Protein AF-A0A2I1HDR3-F1 (afdb_monomer)

Organism: NCBI:txid588596

Foldseek 3Di:
DDDPDPPCQPWDADPAARDIGGDDPPPPCVVDPHPYPPPPPQDWDADPQPRDIDGPVCVVVCNVVSVVVSVVVVVVVVCVCVPVVNVVVVVVVVVVVVVVVVVVVVVVVPPPDDPDDDDDDDDD

pLDDT: mean 71.69, std 17.17, range [35.0, 94.12]

Mean predicted aligned error: 19.78 Å

Sequence (124 aa):
MGTKTPYCRKEKQCEICEDWFKCGKSNSHFRKPCTGKGKMEVKTEKCRNCNREISKSNFKRHRKACEKLNIKEKDTQILRLYTPGTMYEYMKIMEIKRKQTKGWSNDTKFESNLPTQIHNPEDW

Nearest PDB structures (foldseek):
  8yvb-assembly1_A  TM=3.620E-01  e=3.421E+00  Caenorhabditis elegans

Secondary structure (DSSP, 8-state):
----------EEE-TTT--EEE-STT-GGGGS----S------EEE-TTT--EEEHHHHHHHHHHHHHHHHHHHHHHHHHHT-HHHHHHHHHHHHHHHHHHHHHHHHTTTTT------------

Radius of gyration: 43.59 Å; Cα contacts (8 Å, |Δi|>4): 62; chains: 1; bounding box: 78×88×116 Å

Solvent-accessible surface area (backbone atoms only — not comparable to full-atom values): 7969 Å² total; per-residue (Å²): 134,86,82,77,72,83,82,73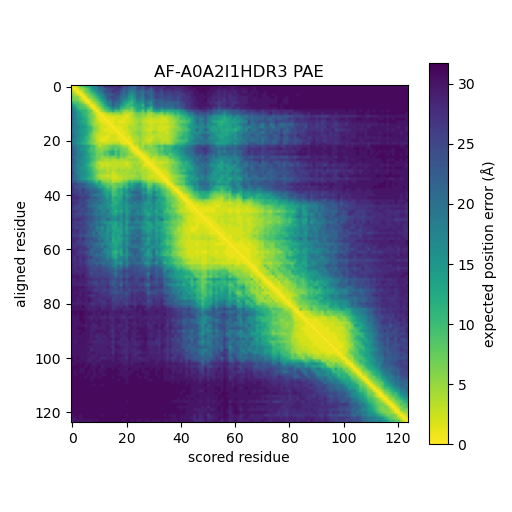,78,51,65,44,68,38,92,66,61,69,48,76,39,70,64,55,97,81,39,67,69,79,74,46,86,70,78,44,82,64,83,75,78,78,56,64,45,70,39,88,89,78,68,46,78,34,46,56,92,48,36,69,62,45,51,61,52,54,53,56,50,52,51,53,52,51,52,50,53,51,49,61,66,64,30,72,67,54,49,49,53,52,51,51,53,52,49,51,51,54,49,52,57,53,50,54,62,55,56,66,68,62,74,81,75,73,87,81,79,84,83,86,82,90,87,134

Structure (mmCIF, N/CA/C/O backbone):
data_AF-A0A2I1HDR3-F1
#
_entry.id   AF-A0A2I1HDR3-F1
#
loop_
_atom_site.group_PDB
_atom_site.id
_atom_site.type_symbol
_atom_site.label_atom_id
_atom_site.label_alt_id
_atom_site.label_comp_id
_atom_site.label_asym_id
_atom_site.label_entity_id
_atom_site.label_seq_id
_atom_site.pdbx_PDB_ins_code
_atom_site.Cartn_x
_atom_site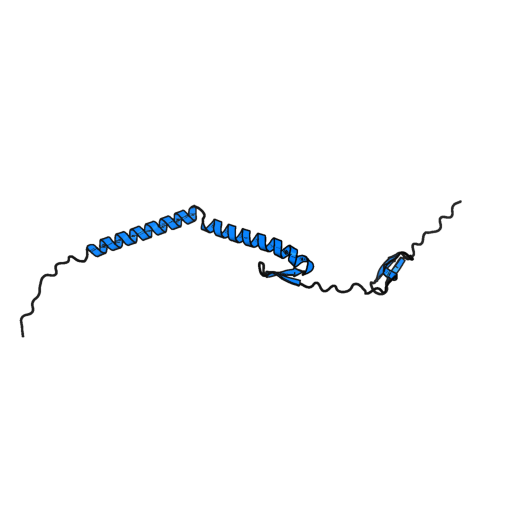.Cartn_y
_atom_site.Cartn_z
_atom_site.occupancy
_atom_site.B_iso_or_equiv
_atom_site.auth_seq_id
_atom_site.auth_comp_id
_atom_site.auth_asym_id
_atom_site.auth_atom_id
_atom_site.pdbx_PDB_model_num
ATOM 1 N N . MET A 1 1 ? 23.569 36.806 -50.696 1.00 38.97 1 MET A N 1
ATOM 2 C CA . MET A 1 1 ? 22.352 35.963 -50.682 1.00 38.97 1 MET A CA 1
ATOM 3 C C . MET A 1 1 ? 22.664 34.702 -49.893 1.00 38.97 1 MET A C 1
ATOM 5 O O . MET A 1 1 ? 23.521 33.939 -50.310 1.00 38.97 1 MET A O 1
ATOM 9 N N . GLY A 1 2 ? 22.080 34.545 -48.703 1.00 42.62 2 GLY A N 1
ATOM 10 C CA . GLY A 1 2 ? 22.362 33.408 -47.825 1.00 42.62 2 GLY A CA 1
ATOM 11 C C . GLY A 1 2 ? 21.549 32.185 -48.234 1.00 42.62 2 GLY A C 1
ATOM 12 O O . GLY A 1 2 ? 20.343 32.143 -48.002 1.00 42.62 2 GLY A O 1
ATOM 13 N N . THR A 1 3 ? 22.199 31.183 -48.817 1.00 46.53 3 THR A N 1
ATOM 14 C CA . THR A 1 3 ? 21.601 29.864 -49.030 1.00 46.53 3 THR A CA 1
ATOM 15 C C . THR A 1 3 ? 21.513 29.153 -47.681 1.00 46.53 3 THR A C 1
ATOM 17 O O . THR A 1 3 ? 22.470 28.524 -47.231 1.00 46.53 3 THR A O 1
ATOM 20 N N . LYS A 1 4 ? 20.371 29.285 -46.997 1.00 46.62 4 LYS A N 1
ATOM 21 C CA . LYS A 1 4 ? 20.033 28.438 -45.848 1.00 46.62 4 LYS A CA 1
ATOM 22 C C . LYS A 1 4 ? 19.858 27.011 -46.368 1.00 46.62 4 LYS A C 1
ATOM 24 O O . LYS A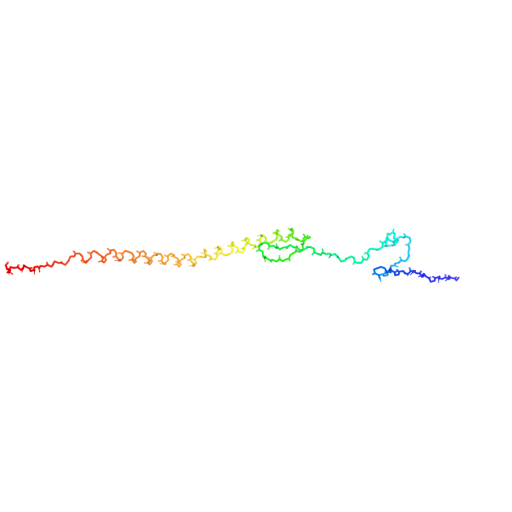 1 4 ? 18.834 26.688 -46.962 1.00 46.62 4 LYS A O 1
ATOM 29 N N . THR A 1 5 ? 20.870 26.173 -46.182 1.00 46.47 5 THR A N 1
ATOM 30 C CA . THR A 1 5 ? 20.752 24.729 -46.386 1.00 46.47 5 THR A CA 1
ATOM 31 C C . THR A 1 5 ? 19.662 24.178 -45.460 1.00 46.47 5 THR A C 1
ATOM 33 O O . THR A 1 5 ? 19.587 24.585 -44.294 1.00 46.47 5 THR A O 1
ATOM 36 N N . PRO A 1 6 ? 18.788 23.272 -45.936 1.00 46.94 6 PRO A N 1
ATOM 37 C CA . PRO A 1 6 ? 17.803 22.649 -45.072 1.00 46.94 6 PRO A CA 1
ATOM 38 C C . PRO A 1 6 ? 18.563 21.787 -44.064 1.00 46.94 6 PRO A C 1
ATOM 40 O O . PRO A 1 6 ? 19.241 20.825 -44.425 1.00 46.94 6 PRO A O 1
ATOM 43 N N . TYR A 1 7 ? 18.486 22.157 -42.787 1.00 52.44 7 TYR A N 1
ATOM 44 C CA . TYR A 1 7 ? 18.940 21.333 -41.672 1.00 52.44 7 TYR A CA 1
ATOM 45 C C . TYR A 1 7 ? 18.084 20.056 -41.635 1.00 52.44 7 TYR A C 1
ATOM 47 O O . TYR A 1 7 ? 17.134 19.942 -40.864 1.00 52.44 7 TYR A O 1
ATOM 55 N N . CYS A 1 8 ? 18.406 19.070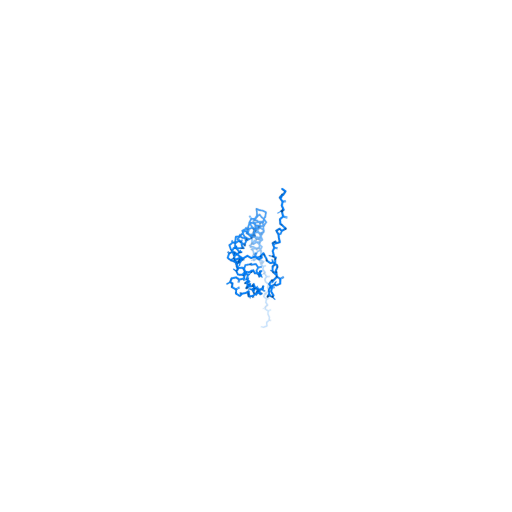 -42.470 1.00 49.75 8 CYS A N 1
ATOM 56 C CA . CYS A 1 8 ? 17.884 17.721 -42.333 1.00 49.75 8 CYS A CA 1
ATOM 57 C C . CYS A 1 8 ? 18.516 17.121 -41.073 1.00 49.75 8 CYS A C 1
ATOM 59 O O . CYS A 1 8 ? 19.572 16.486 -41.129 1.00 49.75 8 CYS A O 1
ATOM 61 N N . ARG A 1 9 ? 17.894 17.346 -39.908 1.00 61.25 9 ARG A N 1
ATOM 62 C CA . ARG A 1 9 ? 18.119 16.519 -38.717 1.00 61.25 9 ARG A CA 1
ATOM 63 C C . ARG A 1 9 ? 17.679 15.109 -39.096 1.00 61.25 9 ARG A C 1
ATOM 65 O O . ARG A 1 9 ? 16.508 14.785 -38.978 1.00 61.25 9 ARG A O 1
ATOM 72 N N . LYS A 1 10 ? 18.596 14.308 -39.642 1.00 71.56 10 LYS A N 1
ATOM 73 C CA . LYS A 1 10 ? 18.327 12.908 -39.974 1.00 71.56 10 LYS A CA 1
ATOM 74 C C . LYS A 1 10 ? 17.844 12.246 -38.681 1.00 71.56 10 LYS A C 1
ATOM 76 O O . LYS A 1 10 ? 18.538 12.323 -37.671 1.00 71.56 10 LYS A O 1
ATOM 81 N N . GLU A 1 11 ? 16.646 11.690 -38.672 1.00 82.75 11 GLU A N 1
ATOM 82 C CA . GLU A 1 11 ? 16.172 10.825 -37.594 1.00 82.75 11 GLU A CA 1
ATOM 83 C C . GLU A 1 11 ? 16.349 9.377 -38.056 1.00 82.75 11 GLU A C 1
ATOM 85 O O . GLU A 1 11 ? 16.258 9.085 -39.249 1.00 82.75 11 GLU A O 1
ATOM 90 N N . LYS A 1 12 ? 16.689 8.482 -37.129 1.00 84.44 12 LYS A N 1
ATOM 91 C CA . LYS A 1 12 ? 16.835 7.047 -37.367 1.00 84.44 12 LYS A CA 1
ATOM 92 C C . LYS A 1 12 ? 15.913 6.313 -36.410 1.00 84.44 12 LYS A C 1
ATOM 94 O O . LYS A 1 12 ? 15.998 6.513 -35.197 1.00 84.44 12 LYS A O 1
ATOM 99 N N . GLN A 1 13 ? 15.074 5.451 -36.964 1.00 86.12 13 GLN A N 1
ATOM 100 C CA . GLN A 1 13 ? 14.278 4.515 -36.188 1.00 86.12 13 GLN A CA 1
ATOM 101 C C . GLN A 1 13 ? 15.162 3.357 -35.707 1.00 86.12 13 GLN A C 1
ATOM 103 O O . GLN A 1 13 ? 16.032 2.876 -36.438 1.00 86.12 13 GLN A O 1
ATOM 108 N N . CYS A 1 14 ? 14.984 2.934 -34.460 1.00 84.88 14 CYS A N 1
ATOM 109 C CA . CYS A 1 14 ? 15.613 1.719 -33.961 1.00 84.88 14 CYS A CA 1
ATOM 110 C C . CYS A 1 14 ? 14.806 0.494 -34.395 1.00 84.88 14 CYS A C 1
ATOM 112 O O . CYS A 1 14 ? 13.629 0.407 -34.079 1.00 84.88 14 CYS A O 1
ATOM 114 N N . GLU A 1 15 ? 15.442 -0.483 -35.038 1.00 86.31 15 GLU A N 1
ATOM 115 C CA . GLU A 1 15 ? 14.786 -1.734 -35.462 1.00 86.31 15 GLU A CA 1
ATOM 116 C C . GLU A 1 15 ? 14.353 -2.623 -34.281 1.00 86.31 15 GLU A C 1
ATOM 118 O O . GLU A 1 15 ? 13.539 -3.520 -34.454 1.00 86.31 15 GLU A O 1
ATOM 123 N N . ILE A 1 16 ? 14.887 -2.386 -33.075 1.00 86.25 16 ILE A N 1
ATOM 124 C CA . ILE A 1 16 ? 14.631 -3.230 -31.895 1.00 86.25 16 ILE A CA 1
ATOM 125 C C . ILE A 1 16 ? 13.494 -2.680 -31.025 1.00 86.25 16 ILE A C 1
ATOM 127 O O . ILE A 1 16 ? 12.680 -3.445 -30.515 1.00 86.25 16 ILE A O 1
ATOM 131 N N . CYS A 1 17 ? 13.451 -1.365 -30.787 1.00 86.19 17 CYS A N 1
ATOM 132 C CA . CYS A 1 17 ? 12.403 -0.744 -29.966 1.00 86.19 17 CYS A CA 1
ATOM 133 C C . CYS A 1 17 ? 11.407 0.102 -30.765 1.00 86.19 17 CYS A C 1
ATOM 135 O O . CYS A 1 17 ? 10.509 0.683 -30.156 1.00 86.19 17 CYS A O 1
ATOM 137 N N . GLU A 1 18 ? 11.590 0.186 -32.087 1.00 86.56 18 GLU A N 1
ATOM 138 C CA . GLU A 1 18 ? 10.763 0.912 -33.064 1.00 86.56 18 GLU A CA 1
ATOM 139 C C . GLU A 1 18 ? 10.622 2.422 -32.808 1.00 86.56 18 GLU A C 1
ATOM 141 O O . GLU A 1 18 ? 9.906 3.117 -33.530 1.00 86.56 18 GLU A O 1
ATOM 146 N N . ASP A 1 19 ? 11.346 2.962 -31.825 1.00 84.50 19 ASP A N 1
ATOM 147 C CA . ASP A 1 19 ? 11.324 4.382 -31.487 1.00 84.50 19 ASP A CA 1
ATOM 148 C C . ASP A 1 19 ? 12.239 5.192 -32.430 1.00 84.50 19 ASP A C 1
ATOM 150 O O . ASP A 1 19 ? 13.288 4.720 -32.888 1.00 84.50 19 ASP A O 1
ATOM 154 N N . TRP A 1 20 ? 11.849 6.439 -32.705 1.00 86.31 20 TRP A N 1
ATOM 155 C CA . TRP A 1 20 ? 12.606 7.378 -33.537 1.00 86.31 20 TRP A CA 1
ATOM 156 C C . TRP A 1 20 ? 13.594 8.183 -32.698 1.00 86.31 20 TRP A C 1
ATOM 158 O O . TRP A 1 20 ? 13.230 8.789 -31.689 1.00 86.31 20 TRP A O 1
ATOM 168 N N . PHE A 1 21 ? 14.851 8.243 -33.136 1.00 84.38 21 PHE A N 1
ATOM 169 C CA . PHE A 1 21 ? 15.880 9.020 -32.459 1.00 84.38 21 PHE A CA 1
ATOM 170 C C . PHE A 1 21 ? 16.625 9.947 -33.414 1.00 84.38 21 PHE A C 1
ATOM 172 O O . PHE A 1 21 ? 16.851 9.637 -34.580 1.00 84.38 21 PHE A O 1
ATOM 179 N N . LYS A 1 22 ? 17.116 11.071 -32.887 1.00 84.56 22 LYS A N 1
ATOM 180 C CA . LYS A 1 22 ? 17.977 11.989 -33.643 1.00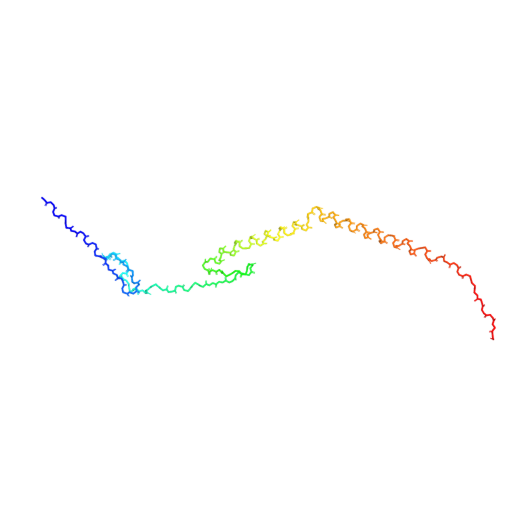 84.56 22 LYS A CA 1
ATOM 181 C C . LYS A 1 22 ? 19.285 11.292 -34.035 1.00 84.56 22 LYS A C 1
ATOM 183 O O . LYS A 1 22 ? 19.966 10.717 -33.180 1.00 84.56 22 LYS A O 1
ATOM 188 N N . CYS A 1 23 ? 19.671 11.367 -35.307 1.00 69.44 23 CYS A N 1
ATOM 189 C CA . CYS A 1 23 ? 20.986 10.919 -35.755 1.00 69.44 23 CYS A CA 1
ATOM 190 C C . CYS A 1 23 ? 22.057 11.862 -35.213 1.00 69.44 23 CYS A C 1
ATOM 192 O O . CYS A 1 23 ? 22.010 13.076 -35.408 1.00 69.44 23 CYS A O 1
ATOM 194 N N . GLY A 1 24 ? 23.056 11.289 -34.552 1.00 68.94 24 GLY A N 1
ATOM 195 C CA . GLY A 1 24 ? 24.216 12.020 -34.070 1.00 68.94 24 GLY A CA 1
ATOM 196 C C . GLY A 1 24 ? 25.113 11.133 -33.219 1.00 68.94 24 GLY A C 1
ATOM 197 O O . GLY A 1 24 ? 24.635 10.227 -32.541 1.00 68.94 24 GLY A O 1
ATOM 198 N N . LYS A 1 25 ? 26.420 11.423 -33.211 1.00 65.50 25 LYS A N 1
ATOM 199 C CA . LYS A 1 25 ? 27.406 10.731 -32.354 1.00 65.50 25 LYS A CA 1
ATOM 200 C C . LYS A 1 25 ? 27.075 10.851 -30.852 1.00 65.50 25 LYS A C 1
ATOM 202 O O . LYS A 1 25 ? 27.541 10.053 -30.038 1.00 65.50 25 LYS A O 1
ATOM 207 N N . SER A 1 26 ? 26.283 11.855 -30.470 1.00 63.91 26 SER A N 1
ATOM 208 C CA . SER A 1 26 ? 25.799 12.093 -29.105 1.00 63.91 26 SER A CA 1
ATOM 209 C C . SER A 1 26 ? 24.597 11.236 -28.707 1.00 63.91 26 SER A C 1
ATOM 211 O O . SER A 1 26 ? 24.270 11.189 -27.524 1.00 63.91 26 SER A O 1
ATOM 213 N N . ASN A 1 27 ? 23.950 10.542 -29.647 1.00 75.56 27 ASN A N 1
ATOM 214 C CA . ASN A 1 27 ? 22.799 9.715 -29.327 1.00 75.56 27 ASN A CA 1
ATOM 215 C C . ASN A 1 27 ? 23.246 8.445 -28.589 1.00 75.56 27 ASN A C 1
ATOM 217 O O . ASN A 1 27 ? 23.831 7.535 -29.178 1.00 75.56 27 ASN A O 1
ATOM 221 N N . SER A 1 28 ? 22.975 8.400 -27.286 1.00 80.50 28 SER A N 1
ATOM 222 C CA . SER A 1 28 ? 23.337 7.287 -26.407 1.00 80.50 28 SER A CA 1
ATOM 223 C C . SER A 1 28 ? 22.648 5.977 -26.784 1.00 80.50 28 SER A C 1
ATOM 225 O O . SER A 1 28 ? 23.214 4.918 -26.517 1.00 80.50 28 SER A O 1
ATOM 227 N N . HIS A 1 29 ? 21.485 6.038 -27.442 1.00 85.12 29 HIS A N 1
ATOM 228 C CA . HIS A 1 29 ? 20.694 4.867 -27.805 1.00 85.12 29 HIS A CA 1
ATOM 229 C C . HIS A 1 29 ? 21.459 3.900 -28.718 1.00 85.12 29 HIS A C 1
ATOM 231 O O . HIS A 1 29 ? 21.431 2.698 -28.492 1.00 85.12 29 HIS A O 1
ATOM 237 N N . PHE A 1 30 ? 22.202 4.419 -29.701 1.00 81.69 30 PHE A N 1
ATOM 238 C CA . PHE A 1 30 ? 22.961 3.600 -30.656 1.00 81.69 30 PHE A CA 1
ATOM 239 C C . PHE A 1 30 ? 24.409 3.315 -30.218 1.00 81.69 30 PHE A C 1
ATOM 241 O O . PHE A 1 30 ? 25.156 2.686 -30.961 1.00 81.69 30 PHE A O 1
ATOM 248 N N . ARG A 1 31 ? 24.841 3.778 -29.033 1.00 82.94 31 ARG A N 1
ATOM 249 C CA . ARG A 1 31 ? 26.190 3.484 -28.502 1.00 82.94 31 ARG A CA 1
ATOM 250 C C . ARG A 1 31 ? 26.307 2.082 -27.910 1.00 82.94 31 ARG A C 1
ATOM 252 O O . ARG A 1 31 ? 27.416 1.597 -27.715 1.00 82.94 31 ARG A O 1
ATOM 259 N N . LYS A 1 32 ? 25.178 1.461 -27.574 1.00 81.25 32 LYS A N 1
ATOM 260 C CA . LYS A 1 32 ? 25.081 0.089 -27.074 1.00 81.25 32 LYS A CA 1
ATOM 261 C C . LYS A 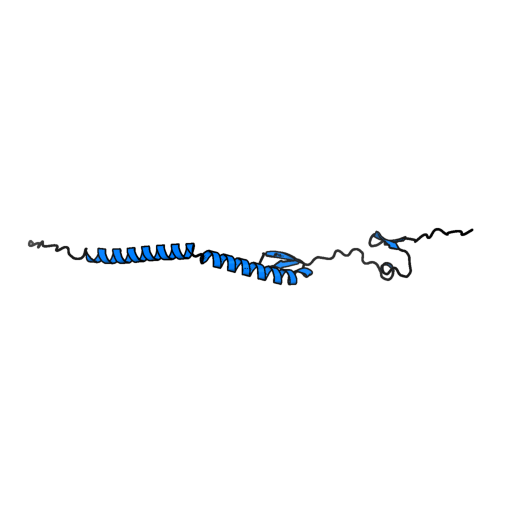1 32 ? 23.976 -0.629 -27.853 1.00 81.25 32 LYS A C 1
ATOM 263 O O . LYS A 1 32 ? 23.065 0.048 -28.327 1.00 81.25 32 LYS A O 1
ATOM 268 N N . PRO A 1 33 ? 24.027 -1.964 -27.986 1.00 82.50 33 PRO A N 1
ATOM 269 C CA . PRO A 1 33 ? 22.914 -2.722 -28.545 1.00 82.50 33 PRO A CA 1
ATOM 270 C C . PRO A 1 33 ? 21.618 -2.391 -27.796 1.00 82.50 33 PRO A C 1
ATOM 272 O O . PRO A 1 33 ? 21.591 -2.418 -26.563 1.00 82.50 33 PRO A O 1
ATOM 275 N N . CYS A 1 34 ? 20.556 -2.042 -28.524 1.00 84.50 34 CYS A N 1
ATOM 276 C CA . CYS A 1 34 ? 19.251 -1.828 -27.910 1.00 84.50 34 CYS A CA 1
ATOM 277 C C . CYS A 1 34 ? 18.712 -3.179 -27.416 1.00 84.50 34 CYS A C 1
ATOM 279 O O . CYS A 1 34 ? 18.722 -4.159 -28.150 1.00 84.50 34 CYS A O 1
ATOM 281 N N . THR A 1 35 ? 18.242 -3.243 -26.171 1.00 81.31 35 THR A N 1
ATOM 282 C CA . THR A 1 35 ? 17.663 -4.463 -25.575 1.00 81.31 35 THR A CA 1
ATOM 283 C C . THR A 1 35 ? 16.134 -4.495 -25.672 1.00 81.31 35 THR A C 1
ATOM 285 O O . THR A 1 35 ? 15.485 -5.290 -24.996 1.00 81.31 35 THR A O 1
ATOM 288 N N . GLY A 1 36 ? 15.551 -3.603 -26.480 1.00 80.88 36 GLY A N 1
ATOM 289 C CA . GLY A 1 36 ? 14.108 -3.413 -26.600 1.00 80.88 36 GLY A CA 1
ATOM 290 C C . GLY A 1 36 ? 13.468 -2.796 -25.355 1.00 80.88 36 GLY A C 1
ATOM 291 O O . GLY A 1 36 ? 14.124 -2.520 -24.344 1.00 80.88 36 GLY A O 1
ATOM 292 N N . LYS A 1 37 ? 12.148 -2.587 -25.421 1.00 72.81 37 LYS A N 1
ATOM 293 C CA . LYS A 1 37 ? 11.322 -2.295 -24.241 1.00 72.81 37 LYS A CA 1
ATOM 294 C C . LYS A 1 37 ? 11.199 -3.593 -23.446 1.00 72.81 37 LYS A C 1
ATOM 296 O O . LYS A 1 37 ? 10.239 -4.340 -23.605 1.00 72.81 37 LYS A O 1
ATOM 301 N N . GLY A 1 38 ? 12.222 -3.903 -22.649 1.00 66.81 38 GLY A N 1
ATOM 302 C CA . GLY A 1 38 ? 12.195 -5.064 -21.768 1.00 66.81 38 GLY A CA 1
ATOM 303 C C . GLY A 1 38 ? 10.917 -5.028 -20.935 1.00 66.81 38 GLY A C 1
ATOM 304 O O . GLY A 1 38 ? 10.624 -4.011 -20.302 1.00 66.81 38 GLY A O 1
ATOM 305 N N . LYS A 1 39 ? 10.134 -6.113 -20.962 1.00 62.28 39 LYS A N 1
ATOM 306 C CA . LYS A 1 39 ? 8.989 -6.274 -20.063 1.00 62.28 39 LYS A CA 1
ATOM 307 C C . LYS A 1 39 ? 9.546 -6.266 -18.646 1.00 62.28 39 LYS A C 1
ATOM 309 O O . LYS A 1 39 ? 10.103 -7.255 -18.181 1.00 62.28 39 LYS A O 1
ATOM 314 N N . MET A 1 40 ? 9.475 -5.116 -17.986 1.00 67.44 40 MET A N 1
ATOM 315 C CA . MET A 1 40 ? 9.888 -5.009 -16.600 1.00 67.44 40 MET A CA 1
ATOM 316 C C . MET A 1 40 ? 8.846 -5.763 -15.780 1.00 67.44 40 MET A C 1
ATOM 318 O O . MET A 1 40 ? 7.738 -5.271 -15.576 1.00 67.44 40 MET A O 1
ATOM 322 N N . GLU A 1 41 ? 9.176 -6.980 -15.353 1.00 71.88 41 GLU A N 1
ATOM 323 C CA . GLU A 1 41 ? 8.330 -7.726 -14.430 1.00 71.88 41 GLU A CA 1
ATOM 324 C C . GLU A 1 41 ? 8.214 -6.936 -13.127 1.00 71.88 41 GLU A C 1
ATOM 326 O O . GLU A 1 41 ? 9.154 -6.830 -12.329 1.00 71.88 41 GLU A O 1
ATOM 331 N N . VAL A 1 42 ? 7.045 -6.334 -12.915 1.00 76.69 42 VAL A N 1
ATOM 332 C CA . VAL A 1 42 ? 6.744 -5.628 -11.677 1.00 76.69 42 VAL A CA 1
ATOM 333 C C . VAL A 1 42 ? 6.528 -6.681 -10.601 1.00 76.69 42 VAL A C 1
ATOM 335 O O . VAL A 1 42 ? 5.439 -7.218 -10.436 1.00 76.69 42 VAL A O 1
ATOM 338 N N . LYS A 1 43 ? 7.587 -6.986 -9.850 1.00 87.12 43 LYS A N 1
ATOM 339 C CA . LYS A 1 43 ? 7.483 -7.857 -8.676 1.00 87.12 43 LYS A CA 1
ATOM 340 C C . LYS A 1 43 ? 6.563 -7.194 -7.649 1.00 87.12 43 LYS A C 1
ATOM 342 O O . LYS A 1 43 ? 6.852 -6.080 -7.200 1.00 87.12 43 LYS A O 1
ATOM 347 N N . THR A 1 44 ? 5.487 -7.871 -7.265 1.00 91.56 44 THR A N 1
ATOM 348 C CA . THR A 1 44 ? 4.545 -7.436 -6.224 1.00 91.56 44 THR A CA 1
ATOM 349 C C . THR A 1 44 ? 4.754 -8.213 -4.923 1.00 91.56 44 THR A C 1
ATOM 351 O O . THR A 1 44 ? 5.430 -9.241 -4.879 1.00 91.56 44 THR A O 1
ATOM 354 N N . GLU A 1 45 ? 4.238 -7.664 -3.829 1.00 92.38 45 GLU A N 1
ATOM 355 C CA . GLU A 1 45 ? 4.228 -8.252 -2.495 1.00 92.38 45 GLU A CA 1
ATOM 356 C C . GLU A 1 45 ? 2.914 -7.892 -1.788 1.00 92.38 45 GLU A C 1
ATOM 358 O O . GLU A 1 45 ? 2.426 -6.762 -1.891 1.00 92.38 45 GLU A O 1
ATOM 363 N N . LYS A 1 46 ? 2.328 -8.854 -1.069 1.00 93.69 46 LYS A N 1
ATOM 364 C CA . LYS A 1 46 ? 1.060 -8.676 -0.354 1.00 93.69 46 LYS A CA 1
ATOM 365 C C . LYS A 1 46 ? 1.300 -8.097 1.040 1.00 93.69 46 LYS A C 1
ATOM 367 O O . LYS A 1 46 ? 2.033 -8.663 1.849 1.00 93.69 46 LYS A O 1
ATOM 372 N N . CYS A 1 47 ? 0.656 -6.977 1.354 1.00 92.12 47 CYS A N 1
ATOM 373 C CA . CYS A 1 47 ? 0.716 -6.381 2.685 1.00 92.12 47 CYS A CA 1
ATOM 374 C C . CYS A 1 47 ? -0.140 -7.175 3.679 1.00 92.12 47 CYS A C 1
ATOM 376 O O . CYS A 1 47 ? -1.331 -7.347 3.454 1.00 92.12 47 CYS A O 1
ATOM 378 N N . ARG A 1 48 ? 0.421 -7.589 4.821 1.00 89.12 48 ARG A N 1
ATOM 379 C CA . ARG A 1 48 ? -0.328 -8.332 5.856 1.00 89.12 48 ARG A CA 1
ATOM 380 C C . ARG A 1 48 ? -1.374 -7.491 6.596 1.00 89.12 48 ARG A C 1
ATOM 382 O O . ARG A 1 48 ? -2.338 -8.043 7.103 1.00 89.12 48 ARG A O 1
ATOM 389 N N . ASN A 1 49 ? -1.197 -6.169 6.650 1.00 86.94 49 ASN A N 1
ATOM 390 C CA . ASN A 1 49 ? -2.097 -5.283 7.396 1.00 86.94 49 ASN A CA 1
ATOM 391 C C . ASN A 1 49 ? -3.387 -4.967 6.630 1.00 86.94 49 ASN A C 1
ATOM 393 O O . ASN A 1 49 ? -4.439 -4.867 7.244 1.00 86.94 49 ASN A O 1
ATOM 397 N N . CYS A 1 50 ? -3.306 -4.776 5.309 1.00 87.12 50 CYS A N 1
ATOM 398 C CA . CYS A 1 50 ? -4.463 -4.403 4.481 1.00 87.12 50 CYS A CA 1
ATOM 399 C C . CYS A 1 50 ? -4.758 -5.388 3.342 1.00 87.12 50 CYS A C 1
ATOM 401 O O . CYS A 1 50 ? -5.633 -5.125 2.522 1.00 87.12 50 CYS A O 1
ATOM 403 N N . ASN A 1 51 ? -4.010 -6.492 3.251 1.00 87.94 51 ASN A N 1
ATOM 404 C CA . ASN A 1 51 ? -4.141 -7.551 2.244 1.00 87.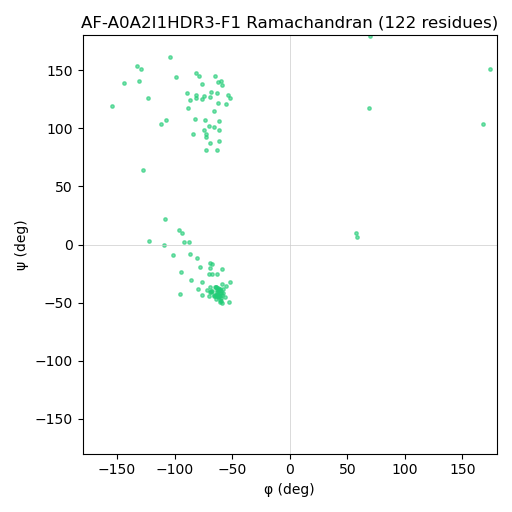94 51 ASN A CA 1
ATOM 405 C C . ASN A 1 51 ? -4.024 -7.117 0.772 1.00 87.94 51 ASN A C 1
ATOM 407 O O . ASN A 1 51 ? -4.255 -7.939 -0.112 1.00 87.94 51 ASN A O 1
ATOM 411 N N . ARG A 1 52 ? -3.609 -5.875 0.492 1.00 89.94 52 ARG A N 1
ATOM 412 C CA . ARG A 1 52 ? -3.382 -5.377 -0.872 1.00 89.94 52 ARG A CA 1
ATOM 413 C C . ARG A 1 52 ? -2.047 -5.850 -1.436 1.00 89.94 52 ARG A C 1
ATOM 415 O O . ARG A 1 52 ? -1.050 -5.912 -0.713 1.00 89.94 52 ARG A O 1
ATOM 422 N N . GLU A 1 53 ? -2.026 -6.113 -2.738 1.00 93.69 53 GLU A N 1
ATOM 423 C CA . GLU A 1 53 ? -0.799 -6.332 -3.503 1.00 93.69 53 GLU A CA 1
ATOM 424 C C . GLU A 1 53 ? -0.161 -4.996 -3.877 1.00 93.69 53 GLU A C 1
ATOM 426 O O . GLU A 1 53 ? -0.812 -4.093 -4.401 1.00 93.69 53 GLU A O 1
ATOM 431 N N . ILE A 1 54 ? 1.125 -4.854 -3.576 1.00 93.75 54 ILE A N 1
ATOM 432 C CA . ILE A 1 54 ? 1.882 -3.617 -3.746 1.00 93.75 54 ILE A CA 1
ATOM 433 C C . ILE A 1 54 ? 3.182 -3.949 -4.472 1.00 93.75 54 ILE A C 1
ATOM 435 O O . ILE A 1 54 ? 3.813 -4.960 -4.181 1.00 93.75 54 ILE A O 1
ATOM 439 N N . SER A 1 55 ? 3.631 -3.097 -5.395 1.00 92.00 55 SER A N 1
ATOM 440 C CA . SER A 1 55 ? 4.938 -3.295 -6.032 1.00 92.00 55 SER A CA 1
ATOM 441 C C . SER A 1 55 ? 6.065 -3.290 -4.990 1.00 92.00 55 SER A C 1
ATOM 443 O O . SER A 1 55 ? 6.075 -2.461 -4.076 1.00 92.00 55 SER A O 1
ATOM 445 N N . LYS A 1 56 ? 7.070 -4.160 -5.145 1.00 88.81 56 LYS A N 1
ATOM 446 C CA . LYS A 1 56 ? 8.222 -4.230 -4.226 1.00 88.81 56 LYS A CA 1
ATOM 447 C C . LYS A 1 56 ? 8.931 -2.884 -4.076 1.00 88.81 56 LYS A C 1
ATOM 449 O O . LYS A 1 56 ? 9.335 -2.521 -2.975 1.00 88.81 56 LYS A O 1
ATOM 454 N N . SER A 1 57 ? 9.004 -2.105 -5.159 1.00 89.44 57 SER A N 1
ATOM 455 C CA . SER A 1 57 ? 9.550 -0.741 -5.152 1.00 89.44 57 SER A CA 1
ATOM 456 C C . SER A 1 57 ? 8.814 0.204 -4.192 1.00 89.44 57 SER A C 1
ATOM 458 O O . SER A 1 57 ? 9.440 1.059 -3.568 1.00 89.44 57 SER A O 1
ATOM 460 N N . ASN A 1 58 ? 7.502 0.028 -4.019 1.00 90.69 58 ASN A N 1
ATOM 461 C CA . ASN A 1 58 ? 6.659 0.876 -3.177 1.00 90.69 58 ASN A CA 1
ATOM 462 C C . ASN A 1 58 ? 6.331 0.253 -1.812 1.00 90.69 58 ASN A C 1
ATOM 464 O O . ASN A 1 58 ? 5.820 0.953 -0.933 1.00 90.69 58 ASN A O 1
ATOM 468 N N . PHE A 1 59 ? 6.656 -1.024 -1.590 1.00 92.31 59 PHE A N 1
ATOM 469 C CA . PHE A 1 59 ? 6.256 -1.769 -0.396 1.00 92.31 59 PHE A CA 1
ATOM 470 C C . PHE A 1 59 ? 6.741 -1.124 0.908 1.00 92.31 59 PHE A C 1
ATOM 472 O O . PHE A 1 59 ? 5.971 -0.974 1.854 1.00 92.31 59 PHE A O 1
ATOM 479 N N . LYS A 1 60 ? 7.987 -0.629 0.955 1.00 91.00 60 LYS A N 1
ATOM 480 C CA . LYS A 1 60 ? 8.535 0.043 2.151 1.00 91.00 60 LYS A CA 1
ATOM 481 C C . LYS A 1 60 ? 7.772 1.324 2.509 1.00 91.00 60 LYS A C 1
ATOM 483 O O . LYS A 1 60 ? 7.551 1.599 3.689 1.00 91.00 60 LYS A O 1
ATOM 488 N N . ARG A 1 61 ? 7.363 2.107 1.503 1.00 91.81 61 ARG A N 1
ATOM 489 C CA . ARG A 1 61 ? 6.562 3.328 1.697 1.00 91.81 61 ARG A CA 1
ATOM 490 C C . ARG A 1 61 ? 5.145 2.970 2.137 1.00 91.81 61 ARG A C 1
ATOM 492 O O . ARG A 1 61 ? 4.640 3.557 3.090 1.00 91.81 61 ARG A O 1
ATOM 499 N N . HIS A 1 62 ? 4.553 1.970 1.488 1.00 94.12 62 HIS A N 1
ATOM 500 C CA . HIS A 1 62 ? 3.241 1.449 1.841 1.00 94.12 62 HIS A CA 1
ATOM 501 C C . HIS A 1 62 ? 3.199 0.942 3.286 1.00 94.12 62 HIS A C 1
ATOM 503 O O . HIS A 1 62 ? 2.332 1.373 4.036 1.00 94.12 62 HIS A O 1
ATOM 509 N N . ARG A 1 63 ? 4.152 0.099 3.709 1.00 90.44 63 ARG A N 1
ATOM 510 C CA . ARG A 1 63 ? 4.207 -0.462 5.068 1.00 90.44 63 ARG A CA 1
ATOM 511 C C . ARG A 1 63 ? 4.142 0.633 6.134 1.00 90.44 63 ARG A C 1
ATOM 513 O O . ARG A 1 63 ? 3.289 0.564 7.009 1.00 90.44 63 ARG A O 1
ATOM 520 N N . LYS A 1 64 ? 4.965 1.682 6.003 1.00 89.06 64 LYS A N 1
ATOM 521 C CA . LYS A 1 64 ? 4.982 2.819 6.944 1.00 89.06 64 LYS A CA 1
ATOM 522 C C . LYS A 1 64 ? 3.638 3.548 7.038 1.00 89.06 64 LYS A C 1
ATOM 524 O O . LYS A 1 64 ? 3.251 3.973 8.121 1.00 89.06 64 LYS A O 1
ATOM 529 N N . ALA A 1 65 ? 2.946 3.737 5.915 1.00 87.81 65 ALA A N 1
ATOM 530 C CA . ALA A 1 65 ? 1.648 4.411 5.897 1.00 87.81 65 ALA A CA 1
ATOM 531 C C . ALA A 1 65 ? 0.522 3.498 6.410 1.00 87.81 65 ALA A C 1
ATOM 533 O O . ALA A 1 65 ? -0.301 3.913 7.220 1.00 87.81 65 ALA A O 1
ATOM 534 N N . CYS A 1 66 ? 0.522 2.239 5.973 1.00 88.75 66 CYS A N 1
ATOM 535 C CA . CYS A 1 66 ? -0.481 1.242 6.322 1.00 88.75 66 CYS A CA 1
ATOM 536 C C . CYS A 1 66 ? -0.464 0.898 7.817 1.00 88.75 66 CYS A C 1
ATOM 538 O O . CYS A 1 66 ? -1.515 0.673 8.408 1.00 88.75 66 CYS A O 1
ATOM 540 N N . GLU A 1 67 ? 0.713 0.868 8.439 1.00 81.25 67 GLU A N 1
ATOM 541 C CA . GLU A 1 67 ? 0.868 0.650 9.879 1.00 81.25 67 GLU A CA 1
ATOM 542 C C . GLU A 1 67 ? 0.256 1.794 10.697 1.00 81.25 67 GLU A C 1
ATOM 544 O O . GLU A 1 67 ? -0.527 1.543 11.609 1.00 81.25 67 GLU A O 1
ATOM 549 N N . LYS A 1 68 ? 0.500 3.051 10.303 1.00 76.50 68 LYS A N 1
ATOM 550 C CA . LYS A 1 68 ? -0.103 4.224 10.957 1.00 76.50 68 LYS A CA 1
ATOM 551 C C . LYS A 1 68 ? -1.629 4.254 10.853 1.00 76.50 68 LYS A C 1
ATOM 553 O O . LYS A 1 68 ? -2.289 4.687 11.792 1.00 76.50 68 LYS A O 1
ATOM 558 N N . LEU A 1 69 ? -2.186 3.834 9.716 1.00 73.50 69 LEU A N 1
ATOM 559 C CA . LEU A 1 69 ? -3.639 3.796 9.518 1.00 73.50 69 LEU A CA 1
ATOM 560 C C . LEU A 1 69 ? -4.304 2.716 10.379 1.00 73.50 69 LEU A C 1
ATOM 562 O O . LEU A 1 69 ? -5.334 2.988 10.984 1.00 73.50 69 LEU A O 1
ATOM 566 N N . ASN A 1 70 ? -3.683 1.538 10.497 1.00 72.00 70 ASN A N 1
ATOM 567 C CA . ASN A 1 70 ? -4.202 0.446 11.325 1.00 72.00 70 ASN A CA 1
ATOM 568 C C . ASN A 1 70 ? -4.242 0.834 12.817 1.00 72.00 70 ASN A C 1
ATOM 570 O O . ASN A 1 70 ? -5.228 0.575 13.498 1.00 72.00 70 ASN A O 1
ATOM 574 N N . ILE A 1 71 ? -3.212 1.531 13.315 1.00 68.50 71 ILE A N 1
ATOM 575 C CA . ILE A 1 71 ? -3.193 2.035 14.701 1.00 68.50 71 ILE A CA 1
ATOM 576 C C . ILE A 1 71 ? -4.354 3.009 14.943 1.00 68.50 71 ILE A C 1
ATOM 578 O O . ILE A 1 71 ? -5.118 2.820 15.880 1.00 68.50 71 ILE A O 1
ATOM 582 N N . LYS A 1 72 ? -4.566 3.984 14.049 1.00 61.94 72 LYS A N 1
ATOM 583 C CA . LYS A 1 72 ? -5.673 4.947 14.180 1.00 61.94 72 LYS A CA 1
ATOM 584 C C . LYS A 1 72 ? -7.050 4.291 14.170 1.00 61.94 72 LYS A C 1
ATOM 586 O O . LYS A 1 72 ? -7.946 4.739 14.882 1.00 61.94 72 LYS A O 1
ATOM 591 N N . GLU A 1 73 ? -7.239 3.262 13.350 1.00 67.94 73 GLU A N 1
ATOM 592 C CA . GLU A 1 73 ? -8.503 2.532 13.291 1.00 67.94 73 GLU A CA 1
ATOM 593 C C . GLU A 1 73 ? -8.771 1.791 14.605 1.00 67.94 73 GLU A C 1
ATOM 595 O O . GLU A 1 73 ? -9.863 1.908 15.159 1.00 67.94 73 GLU A O 1
ATOM 600 N N . LYS A 1 74 ? -7.751 1.123 15.157 1.00 68.62 74 LYS A N 1
ATOM 601 C CA . LYS A 1 74 ? -7.832 0.477 16.473 1.00 68.62 74 LYS A CA 1
ATOM 602 C C . LYS A 1 74 ? -8.094 1.479 17.593 1.00 68.62 74 LYS A C 1
ATOM 604 O O . LYS A 1 74 ? -8.994 1.250 18.392 1.0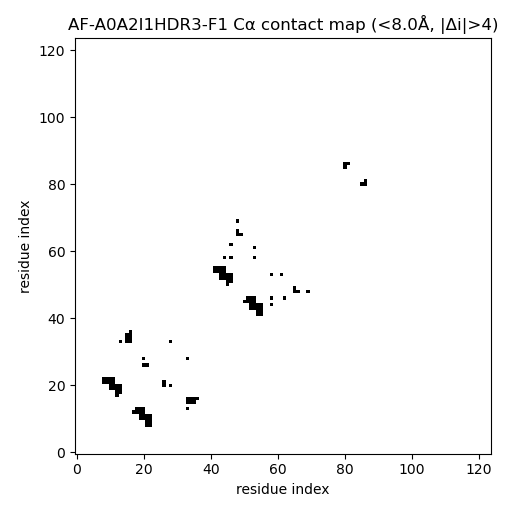0 68.62 74 LYS A O 1
ATOM 609 N N . ASP A 1 75 ? -7.392 2.608 17.611 1.00 64.94 75 ASP A N 1
ATOM 610 C CA . ASP A 1 75 ? -7.604 3.666 18.606 1.00 64.94 75 ASP A CA 1
ATOM 611 C C . ASP A 1 75 ? -9.026 4.239 18.520 1.00 64.94 75 ASP A C 1
ATOM 613 O O . ASP A 1 75 ? -9.671 4.484 19.537 1.00 64.94 75 ASP A O 1
ATOM 617 N N . THR A 1 76 ? -9.563 4.386 17.305 1.00 66.94 76 THR A N 1
ATOM 618 C CA . THR A 1 76 ? -10.945 4.839 17.088 1.00 66.94 76 THR A CA 1
ATOM 619 C C . THR A 1 76 ? -11.961 3.800 17.565 1.00 66.94 76 THR A C 1
ATOM 621 O O . THR A 1 76 ? -12.977 4.161 18.158 1.00 66.94 76 THR A O 1
ATOM 624 N N . GLN A 1 77 ? -11.707 2.510 17.329 1.00 69.88 77 GLN A N 1
ATOM 625 C CA . GLN A 1 77 ? -12.554 1.427 17.836 1.00 69.88 77 GLN A CA 1
ATOM 626 C C . GLN A 1 77 ? -12.537 1.376 19.369 1.00 69.88 77 GLN A C 1
ATOM 628 O O . GLN A 1 77 ? -13.601 1.290 19.978 1.00 69.88 77 GLN A O 1
ATOM 633 N N . ILE A 1 78 ? -11.363 1.516 19.992 1.00 69.69 78 ILE A N 1
ATOM 634 C CA . ILE A 1 78 ? -11.223 1.610 21.451 1.00 69.69 78 ILE A CA 1
ATOM 635 C C . ILE A 1 78 ? -12.005 2.816 21.974 1.00 69.69 78 ILE A C 1
ATOM 637 O O . ILE A 1 78 ? -12.821 2.668 22.878 1.00 69.69 78 ILE A O 1
ATOM 641 N N . LEU A 1 79 ? -11.844 3.995 21.371 1.00 67.44 79 LEU A N 1
ATOM 642 C CA . LEU A 1 79 ? -12.561 5.196 21.798 1.00 67.44 79 LEU A CA 1
ATOM 643 C C . LEU A 1 79 ? -14.086 5.016 21.742 1.00 67.44 79 LEU A C 1
ATOM 645 O O . LEU A 1 79 ? -14.783 5.475 22.642 1.00 67.44 79 LEU A O 1
ATOM 649 N N . ARG A 1 80 ? -14.613 4.316 20.728 1.00 66.75 80 ARG A N 1
ATOM 650 C CA . ARG A 1 80 ? -16.052 4.009 20.634 1.00 66.75 80 ARG A CA 1
ATOM 651 C C . ARG A 1 80 ? -16.545 3.148 21.798 1.00 66.75 80 ARG A C 1
ATOM 653 O O . ARG A 1 80 ? -17.630 3.424 22.303 1.00 66.75 80 ARG A O 1
ATOM 660 N N . LEU A 1 81 ? -15.753 2.170 22.244 1.00 66.38 81 LEU A N 1
ATOM 661 C CA . LEU A 1 81 ? -16.080 1.303 23.387 1.00 66.38 81 LEU A CA 1
ATOM 662 C C . LEU A 1 81 ? -16.086 2.048 24.731 1.00 66.38 81 LEU A C 1
ATOM 664 O O . LEU A 1 81 ? -16.777 1.625 25.650 1.00 66.38 81 LEU A O 1
ATOM 668 N N . TYR A 1 82 ? -15.335 3.146 24.839 1.00 67.25 82 TYR A N 1
ATOM 669 C CA . TYR A 1 82 ? -15.236 3.973 26.048 1.00 67.25 82 TYR A CA 1
ATOM 670 C C . TYR A 1 82 ? -15.946 5.324 25.909 1.00 67.25 82 TYR A C 1
ATOM 672 O O . TYR A 1 82 ? -15.646 6.274 26.634 1.00 67.25 82 TYR A O 1
ATOM 680 N N . THR A 1 83 ? -16.903 5.438 24.986 1.00 75.06 83 THR A N 1
ATOM 681 C CA . THR A 1 83 ? -17.735 6.642 24.917 1.00 75.06 83 THR A CA 1
ATOM 682 C C . THR A 1 83 ? -18.541 6.788 26.217 1.00 75.06 83 THR A C 1
ATOM 684 O O . THR A 1 83 ? -19.064 5.798 26.726 1.00 75.06 83 THR A O 1
ATOM 687 N N . PRO A 1 84 ? -18.699 8.003 26.773 1.00 72.19 84 PRO A N 1
ATOM 688 C CA . PRO A 1 84 ? -19.402 8.200 28.045 1.00 72.19 84 PRO A CA 1
ATOM 689 C C . PRO A 1 84 ? -20.801 7.564 28.092 1.00 72.19 84 PRO A C 1
ATOM 691 O O . PRO A 1 84 ? -21.212 7.064 29.135 1.00 72.19 84 PRO A O 1
ATOM 694 N N . GLY A 1 85 ? -21.500 7.513 26.950 1.00 75.44 85 GLY A N 1
ATOM 695 C CA . GLY A 1 85 ? -22.791 6.832 26.821 1.00 75.44 85 GLY A CA 1
ATOM 696 C C . GLY A 1 85 ? -22.711 5.316 27.034 1.00 75.44 85 GLY A C 1
ATOM 697 O O . GLY A 1 85 ? -23.484 4.777 27.820 1.00 75.44 85 GLY A O 1
ATOM 698 N N . THR A 1 86 ? -21.741 4.633 26.416 1.00 75.69 86 THR A N 1
ATOM 699 C CA . THR A 1 86 ? -21.568 3.174 26.571 1.00 75.69 86 THR A CA 1
ATOM 700 C C . THR A 1 86 ? -21.086 2.799 27.975 1.00 75.69 86 THR A C 1
ATOM 702 O O . THR A 1 86 ? -21.560 1.819 28.552 1.00 75.69 86 THR A O 1
ATOM 705 N N . MET A 1 87 ? -20.226 3.621 28.588 1.00 78.25 87 MET A N 1
ATOM 706 C CA . MET A 1 87 ? -19.839 3.481 30.001 1.00 78.25 87 MET A CA 1
ATOM 707 C C . MET A 1 87 ? -21.031 3.655 30.955 1.00 78.25 87 MET A C 1
ATOM 709 O O . MET A 1 87 ? -21.190 2.868 31.890 1.00 78.25 87 MET A O 1
ATOM 713 N N . TYR A 1 88 ? -21.891 4.648 30.711 1.00 80.75 88 TYR A N 1
ATOM 714 C CA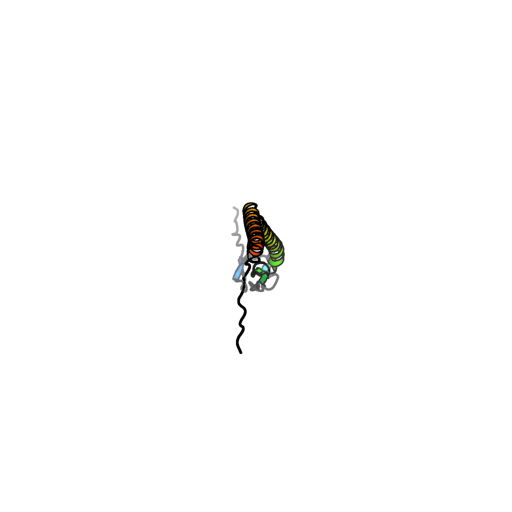 . TYR A 1 88 ? -23.086 4.893 31.520 1.00 80.75 88 TYR A CA 1
ATOM 715 C C . TYR A 1 88 ? -24.104 3.748 31.413 1.00 80.75 88 TYR A C 1
ATOM 717 O O . TYR A 1 88 ? -24.620 3.282 32.430 1.00 80.75 88 TYR A O 1
ATOM 725 N N . GLU A 1 89 ? -24.354 3.237 30.205 1.00 82.75 89 GLU A N 1
ATOM 726 C CA . GLU A 1 89 ? -25.219 2.070 29.993 1.00 82.75 89 GLU A CA 1
ATOM 727 C C . GLU A 1 89 ? -24.681 0.824 30.706 1.00 82.75 89 GLU A C 1
ATOM 729 O O . GLU A 1 89 ? -25.430 0.144 31.413 1.00 82.75 89 GLU A O 1
ATOM 734 N N . TYR A 1 90 ? -23.374 0.566 30.608 1.00 79.94 90 TYR A N 1
ATOM 735 C CA . TYR A 1 90 ? -22.721 -0.532 31.319 1.00 79.94 90 TYR A CA 1
ATOM 736 C C . TYR A 1 90 ? -22.875 -0.407 32.843 1.00 79.94 90 TYR A C 1
ATOM 738 O O . TYR A 1 90 ? -23.265 -1.370 33.509 1.00 79.94 90 TYR A O 1
ATOM 746 N N . MET A 1 91 ? -22.640 0.784 33.405 1.00 83.44 91 MET A N 1
ATOM 747 C CA . MET A 1 91 ? -22.851 1.050 34.832 1.00 83.44 91 MET A CA 1
ATOM 748 C C . MET A 1 91 ? -24.300 0.799 35.258 1.00 83.44 91 MET A C 1
ATOM 750 O O . MET A 1 91 ? -24.532 0.155 36.282 1.00 83.44 91 MET A O 1
ATOM 754 N N . LYS A 1 92 ? -25.275 1.241 34.456 1.00 87.19 92 LYS A N 1
ATOM 755 C CA . LYS A 1 92 ? -26.705 1.055 34.731 1.00 87.19 92 LYS A CA 1
ATOM 756 C C . LYS A 1 92 ? -27.089 -0.426 34.750 1.00 87.19 92 LYS A C 1
ATOM 758 O O . LYS A 1 92 ? -27.789 -0.866 35.660 1.00 87.19 92 LYS A O 1
ATOM 763 N N . ILE A 1 93 ? -26.581 -1.216 33.802 1.00 88.25 93 ILE A N 1
ATOM 764 C CA . ILE A 1 93 ? -26.790 -2.673 33.759 1.00 88.25 93 ILE A CA 1
ATOM 765 C C . ILE A 1 93 ? -26.184 -3.347 34.995 1.00 88.25 93 ILE A C 1
ATOM 767 O O . ILE A 1 93 ? -26.825 -4.197 35.615 1.00 88.25 93 ILE A O 1
ATOM 771 N N . MET A 1 94 ? -24.969 -2.962 35.388 1.00 83.38 94 MET A N 1
ATOM 772 C CA . MET A 1 94 ? -24.312 -3.507 36.580 1.00 83.38 94 MET A CA 1
ATOM 773 C C . MET A 1 94 ? -25.066 -3.155 37.868 1.00 83.38 94 MET A C 1
ATOM 775 O O . MET A 1 94 ? -25.174 -3.988 38.770 1.00 83.38 94 MET A O 1
ATOM 779 N N . GLU A 1 95 ? -25.638 -1.955 37.952 1.00 87.81 95 GLU A N 1
ATOM 780 C CA . GLU A 1 95 ? -26.444 -1.535 39.095 1.00 87.81 95 GLU A CA 1
ATOM 781 C C . GLU A 1 95 ? -27.770 -2.307 39.184 1.00 87.81 95 GLU A C 1
ATOM 783 O O . GLU A 1 95 ? -28.155 -2.737 40.274 1.00 87.81 95 GLU A O 1
ATOM 788 N N . ILE A 1 96 ? -28.430 -2.557 38.047 1.00 87.56 96 ILE A N 1
ATOM 789 C CA . ILE A 1 96 ? -29.625 -3.411 37.968 1.00 87.56 96 ILE A CA 1
ATOM 790 C C . ILE A 1 96 ? -29.294 -4.830 38.434 1.00 87.56 96 ILE A C 1
ATOM 792 O O . ILE A 1 96 ? -29.973 -5.350 39.318 1.00 87.56 96 ILE A O 1
ATOM 796 N N . LYS A 1 97 ? -28.214 -5.429 37.914 1.00 85.06 97 LYS A N 1
ATOM 797 C CA . LYS A 1 97 ? -27.769 -6.767 38.332 1.00 85.06 97 LYS A CA 1
ATOM 798 C C . LYS A 1 97 ? -27.520 -6.828 39.835 1.00 85.06 97 LYS A C 1
ATOM 800 O O . LYS A 1 97 ? -28.015 -7.739 40.485 1.00 85.06 97 LYS A O 1
ATOM 805 N N . ARG A 1 98 ? -26.838 -5.827 40.403 1.00 79.19 98 ARG A N 1
ATOM 806 C CA . ARG A 1 98 ? -26.570 -5.724 41.847 1.00 79.19 98 ARG A CA 1
ATOM 807 C C . ARG A 1 98 ? -27.850 -5.636 42.682 1.00 79.19 98 ARG A C 1
ATOM 809 O O . ARG A 1 98 ? -27.909 -6.215 43.765 1.00 79.19 98 ARG A O 1
ATOM 816 N N . LYS A 1 99 ? -28.864 -4.905 42.207 1.00 81.38 99 LYS A N 1
ATOM 817 C CA . LYS A 1 99 ? -30.176 -4.803 42.869 1.00 81.38 99 LYS A CA 1
ATOM 818 C C . LYS A 1 99 ? -30.938 -6.127 42.801 1.00 81.38 99 LYS A C 1
ATOM 820 O O . LYS A 1 99 ? -31.473 -6.542 43.822 1.00 81.38 99 LYS A O 1
ATOM 825 N N . GLN A 1 100 ? -30.900 -6.826 41.666 1.00 77.06 100 GLN A N 1
ATOM 826 C CA . GLN A 1 100 ? -31.477 -8.168 41.530 1.00 77.06 100 GLN A CA 1
ATOM 827 C C . GLN A 1 100 ? -30.807 -9.176 42.469 1.00 77.06 100 GLN A C 1
ATOM 829 O O . GLN A 1 100 ? -31.508 -9.913 43.148 1.00 77.06 100 GLN A O 1
ATOM 834 N N . THR A 1 101 ? -29.474 -9.164 42.601 1.00 70.38 101 THR A N 1
ATOM 835 C CA . THR A 1 101 ? -28.777 -10.067 43.541 1.00 70.38 101 THR A CA 1
ATOM 836 C C . THR A 1 101 ? -29.145 -9.783 44.999 1.00 70.38 101 THR A C 1
ATOM 838 O O . THR A 1 101 ? -29.269 -10.706 45.795 1.00 70.38 101 THR A O 1
ATOM 841 N N . LYS A 1 102 ? -29.340 -8.508 45.363 1.00 64.12 102 LYS A N 1
ATOM 842 C CA . LYS A 1 102 ? -29.779 -8.122 46.714 1.00 64.12 102 LYS A CA 1
ATOM 843 C C . LYS A 1 102 ? -31.241 -8.477 46.991 1.00 64.12 102 LYS A C 1
ATOM 845 O O . LYS A 1 102 ? -31.535 -8.895 48.102 1.00 64.12 102 LYS A O 1
ATOM 850 N N . GLY A 1 103 ? -32.129 -8.313 46.007 1.00 57.56 103 GLY A N 1
ATOM 851 C CA . GLY A 1 103 ? -33.528 -8.741 46.103 1.00 57.56 103 GLY A CA 1
ATOM 852 C C . GLY A 1 103 ? -33.638 -10.254 46.272 1.00 57.56 103 GLY A C 1
ATOM 853 O O . GLY A 1 103 ? -34.291 -10.716 47.200 1.00 57.56 103 GLY A O 1
ATOM 854 N N . TRP A 1 104 ? -32.868 -11.015 45.487 1.00 50.91 104 TRP A N 1
ATOM 855 C CA . TRP A 1 104 ? -32.874 -12.475 45.563 1.00 50.91 104 TRP A CA 1
ATOM 856 C C . TRP A 1 104 ? -32.429 -12.997 46.938 1.00 50.91 104 TRP A C 1
ATOM 858 O O . TRP A 1 104 ? -33.067 -13.895 47.472 1.00 50.91 104 TRP A O 1
ATOM 868 N N . SER A 1 105 ? -31.415 -12.380 47.563 1.00 49.19 105 SER A N 1
ATOM 869 C CA . SER A 1 105 ? -30.992 -12.714 48.937 1.00 49.19 105 SER A CA 1
ATOM 870 C C . SER A 1 105 ? -31.991 -12.324 50.035 1.00 49.19 105 SER A C 1
ATOM 872 O O . SER A 1 105 ? -31.890 -12.843 51.148 1.00 49.19 105 SER A O 1
ATOM 874 N N . ASN A 1 106 ? -32.917 -11.399 49.772 1.00 49.72 106 ASN A N 1
ATOM 875 C CA . ASN A 1 106 ? -33.949 -11.017 50.738 1.00 49.72 106 ASN A CA 1
ATOM 876 C C . ASN A 1 106 ? -35.171 -11.943 50.652 1.00 49.72 106 ASN A C 1
ATOM 878 O O . ASN A 1 106 ? -35.769 -12.228 51.687 1.00 49.72 106 ASN A O 1
ATOM 882 N N . ASP A 1 107 ? -35.474 -12.481 49.467 1.00 46.34 107 ASP A N 1
ATOM 883 C CA . ASP A 1 107 ? -36.576 -13.431 49.270 1.00 46.34 107 ASP A CA 1
ATOM 884 C C . ASP A 1 107 ? -36.228 -14.839 49.789 1.00 46.34 107 ASP A C 1
ATOM 886 O O . ASP A 1 107 ? -37.076 -15.518 50.364 1.00 46.34 107 ASP A O 1
ATOM 890 N N . THR A 1 108 ? -34.955 -15.263 49.724 1.00 45.44 108 THR A N 1
ATOM 891 C CA . THR A 1 108 ? -34.537 -16.573 50.279 1.00 45.44 108 THR A CA 1
ATOM 892 C C . THR A 1 108 ? -34.581 -16.627 51.811 1.00 45.44 108 THR A C 1
ATOM 894 O O . THR A 1 108 ? -34.548 -17.709 52.389 1.00 45.44 108 THR A O 1
ATOM 897 N N . LYS A 1 109 ? -34.655 -15.477 52.496 1.00 46.12 109 LYS A N 1
ATOM 898 C CA . LYS A 1 109 ? -34.797 -15.426 53.961 1.00 46.12 109 LYS A CA 1
ATOM 899 C C . LYS A 1 109 ? -36.250 -15.494 54.442 1.00 46.12 109 LYS A C 1
ATOM 901 O O . LYS A 1 109 ? -36.452 -15.612 55.648 1.00 46.12 109 LYS A O 1
ATOM 906 N N . PHE A 1 110 ? -37.241 -15.423 53.549 1.00 40.59 110 PHE A N 1
ATOM 907 C CA . PHE A 1 110 ? -38.655 -15.465 53.937 1.00 40.59 110 PHE A CA 1
ATOM 908 C C . PHE A 1 110 ? -39.267 -16.876 53.866 1.00 40.59 110 PHE A C 1
ATOM 910 O O . PHE A 1 110 ? -40.198 -17.166 54.610 1.00 40.59 110 PHE A O 1
ATOM 917 N N . GLU A 1 111 ? -38.711 -17.792 53.065 1.00 39.84 111 GLU A N 1
ATOM 918 C CA . GLU A 1 111 ? -39.260 -19.154 52.918 1.00 39.84 111 GLU A CA 1
ATOM 919 C C . GLU A 1 111 ? -38.753 -20.193 53.938 1.00 39.84 111 GLU A C 1
ATOM 921 O O . GLU A 1 111 ? -39.177 -21.344 53.897 1.00 39.84 111 GLU A O 1
ATOM 926 N N . SER A 1 112 ? -37.901 -19.830 54.905 1.00 47.06 112 SER A N 1
ATOM 927 C CA . SER A 1 112 ? -37.422 -20.785 55.923 1.00 47.06 112 SER A CA 1
ATOM 928 C C . SER A 1 112 ? -38.229 -20.803 57.231 1.00 47.06 112 SER A C 1
ATOM 930 O O . SER A 1 112 ? -37.790 -21.428 58.190 1.00 47.06 112 SER A O 1
ATOM 932 N N . ASN A 1 113 ? -39.391 -20.141 57.301 1.00 43.31 113 ASN A N 1
ATOM 933 C CA . ASN A 1 113 ? -40.261 -20.136 58.487 1.00 43.31 113 ASN A CA 1
ATOM 934 C C . ASN A 1 113 ? -41.710 -20.524 58.138 1.00 43.31 113 ASN A C 1
ATOM 936 O O . ASN A 1 113 ? -42.632 -19.729 58.299 1.00 43.31 113 ASN A O 1
ATOM 940 N N . LEU A 1 114 ? -41.922 -21.757 57.677 1.00 37.19 114 LEU A N 1
ATOM 941 C CA . LEU A 1 114 ? -43.241 -22.398 57.698 1.00 37.19 114 LEU A CA 1
ATOM 942 C C . LEU A 1 114 ? -43.230 -23.487 58.783 1.00 37.19 114 LEU A C 1
ATOM 944 O O . LEU A 1 114 ? -42.580 -24.519 58.599 1.00 37.19 114 LEU A O 1
ATOM 948 N N . PRO A 1 115 ? -43.904 -23.285 59.931 1.00 44.56 115 PRO A N 1
ATOM 949 C CA . PRO A 1 115 ? -44.018 -24.312 60.952 1.00 44.56 115 PRO A CA 1
ATOM 950 C C . PRO A 1 115 ? -45.019 -25.359 60.462 1.00 44.56 115 PRO A C 1
ATOM 952 O O . PRO A 1 115 ? -46.229 -25.170 60.555 1.00 44.56 115 PRO A O 1
ATOM 955 N N . THR A 1 116 ? -44.522 -26.468 59.919 1.00 36.50 116 THR A N 1
ATOM 956 C CA . THR A 1 116 ? -45.386 -27.606 59.590 1.00 36.50 116 THR A CA 1
ATOM 957 C C . THR A 1 116 ? -45.566 -28.440 60.853 1.00 36.50 116 THR A C 1
ATOM 959 O O . THR A 1 116 ? -44.712 -29.250 61.208 1.00 36.50 116 THR A O 1
ATOM 962 N N . GLN A 1 117 ? -46.659 -28.187 61.573 1.00 44.09 117 GLN A N 1
ATOM 963 C CA . GLN A 1 117 ? -47.134 -29.070 62.630 1.00 44.09 117 GLN A CA 1
ATOM 964 C C . GLN A 1 117 ? -47.814 -30.313 62.031 1.00 44.09 117 GLN A C 1
ATOM 966 O O . GLN A 1 117 ? -48.775 -30.190 61.282 1.00 44.09 117 GLN A O 1
ATOM 971 N N . ILE A 1 118 ? -47.296 -31.470 62.467 1.00 41.94 118 ILE A N 1
ATOM 972 C CA . ILE A 1 118 ? -47.976 -32.719 62.863 1.00 41.94 118 ILE A CA 1
ATOM 973 C C . ILE A 1 118 ? -48.683 -33.554 61.774 1.00 41.94 118 ILE A C 1
ATOM 975 O O . ILE A 1 118 ? -49.737 -33.187 61.270 1.00 41.94 118 ILE A O 1
ATOM 979 N N . HIS A 1 119 ? -48.195 -34.789 61.584 1.00 35.00 119 HIS A N 1
ATOM 980 C CA . HIS A 1 119 ? -49.013 -35.976 61.876 1.00 35.00 119 HIS A CA 1
ATOM 981 C C . HIS A 1 119 ? -48.159 -37.213 62.205 1.00 35.00 119 HIS A C 1
ATOM 983 O O . HIS A 1 119 ? -47.369 -37.676 61.386 1.00 35.00 119 HIS A O 1
ATOM 989 N N . ASN A 1 120 ? -48.347 -37.736 63.423 1.00 47.00 120 ASN A N 1
ATOM 990 C CA . ASN A 1 120 ? -48.000 -39.106 63.812 1.00 47.00 120 ASN A CA 1
ATOM 991 C C . ASN A 1 120 ? -48.861 -40.104 63.022 1.00 47.00 120 ASN A C 1
ATOM 993 O O . ASN A 1 120 ? -50.061 -39.849 62.872 1.00 47.00 120 ASN A O 1
ATOM 997 N N . PRO A 1 121 ? -48.309 -41.270 62.655 1.00 43.28 121 PRO A N 1
ATOM 998 C CA . PRO A 1 121 ? -49.086 -42.474 62.431 1.00 43.28 121 PRO A CA 1
ATOM 999 C C . PRO A 1 121 ? -48.752 -43.511 63.520 1.00 43.28 121 PRO A C 1
ATOM 1001 O O . PRO A 1 121 ? -47.695 -44.135 63.481 1.00 43.28 121 PRO A O 1
ATOM 1004 N N . GLU A 1 122 ? -49.644 -43.687 64.496 1.00 53.03 122 GLU A N 1
ATOM 1005 C CA . GLU A 1 122 ? -49.794 -44.988 65.162 1.00 53.03 122 GLU A CA 1
ATOM 1006 C C . GLU A 1 122 ? -50.807 -45.793 64.345 1.00 53.03 122 GLU A C 1
ATOM 1008 O O . GLU A 1 122 ? -51.931 -45.335 64.164 1.00 53.03 122 GLU A O 1
ATOM 1013 N N . ASP A 1 123 ? -50.361 -46.918 63.787 1.00 43.38 123 ASP A N 1
ATOM 1014 C CA . ASP A 1 123 ? -51.059 -48.214 63.755 1.00 43.38 123 ASP A CA 1
ATOM 1015 C C . ASP A 1 123 ? -50.327 -49.126 62.762 1.00 43.38 123 ASP A C 1
ATOM 1017 O O . ASP A 1 123 ? -50.399 -48.893 61.555 1.00 43.38 123 ASP A O 1
ATOM 1021 N N . TRP A 1 124 ? -49.551 -50.080 63.293 1.00 43.12 124 TRP A N 1
ATOM 1022 C CA . TRP A 1 124 ? -49.524 -51.527 62.994 1.00 43.12 124 TRP A CA 1
ATOM 1023 C C . TRP A 1 124 ? -48.489 -52.205 63.901 1.00 43.12 124 TRP A C 1
ATOM 1025 O O . TRP A 1 124 ? -47.315 -51.766 63.901 1.00 43.12 124 TRP A O 1
#